Protein AF-A0A7S4UQV5-F1 (afdb_monomer_lite)

Secondary structure (DSSP, 8-state):
--TTTTS-HHHHHHHHHHHHHT--SSEEE-TTS---TTTHHHHHHHHH-SS--TTPPP--EEE-TTS---HHHHHHHHHHH------SS------PPP-------------------------------------

pLDDT: mean 74.29, std 22.43, range [35.19, 96.25]

Foldseek 3Di:
DFPQQPPDPVVLLVVLLCCLLVAQDQEDEREPNQDEPSNLVSNLCSLQDPDGDPNHDRHLYYHHHNYHYDPVSVVSNVCSNCVPPPVPDDPDDDDDDDDDDDPDPDDDDDDDDDDDDDDDDDDDDDDDDDDDDDD

Sequence (135 aa):
RGLMKDLNNFSKKLVLCLTILGNECEGVDLSENGIDQRNIPTLVHALVRKGRPRFTRQVSTLILRSNNIDTSTARELAKAWDPIGDEAGSSLGSEPPSPSSVRGLQWEPACGEASRSSRDGGSASEPGVTSLDVS

Structure (mmCIF, N/CA/C/O backbone):
data_AF-A0A7S4UQV5-F1
#
_entry.id   AF-A0A7S4UQV5-F1
#
loop_
_atom_site.group_PDB
_atom_site.id
_atom_site.type_symbol
_atom_site.label_atom_id
_atom_site.label_alt_id
_atom_site.label_comp_id
_atom_site.label_asym_id
_atom_site.label_entity_id
_atom_site.label_seq_id
_atom_site.pdbx_PDB_ins_code
_atom_site.Cartn_x
_atom_site.Cartn_y
_atom_site.Cartn_z
_atom_site.occupancy
_atom_site.B_iso_or_equiv
_atom_site.auth_seq_id
_atom_site.auth_comp_id
_atom_site.auth_asym_id
_atom_site.auth_atom_id
_atom_site.pdbx_PDB_model_num
ATOM 1 N N . ARG A 1 1 ? -5.090 -7.666 -14.613 1.00 61.38 1 ARG A N 1
ATOM 2 C CA . ARG A 1 1 ? -4.792 -6.331 -15.208 1.00 61.38 1 ARG A CA 1
ATOM 3 C C . ARG A 1 1 ? -5.099 -5.286 -14.142 1.00 61.38 1 ARG A C 1
ATOM 5 O O . ARG A 1 1 ? -6.269 -5.044 -13.879 1.00 61.38 1 ARG A O 1
ATOM 12 N N . GLY A 1 2 ? -4.069 -4.774 -13.462 1.00 78.56 2 GLY A N 1
ATOM 13 C CA . GLY A 1 2 ? -4.236 -3.869 -12.320 1.00 78.56 2 GLY A CA 1
ATOM 14 C C . GLY A 1 2 ? -4.800 -2.502 -12.710 1.00 78.56 2 GLY A C 1
ATOM 15 O O . GLY A 1 2 ? -4.423 -1.944 -13.741 1.00 78.56 2 GLY A O 1
ATOM 16 N N . LEU A 1 3 ? -5.681 -1.973 -11.859 1.00 84.50 3 LEU A N 1
ATOM 17 C CA . LEU A 1 3 ? -6.400 -0.706 -12.026 1.00 84.50 3 LEU A CA 1
ATOM 18 C C . LEU A 1 3 ? -5.470 0.496 -12.255 1.00 84.50 3 LEU A C 1
ATOM 20 O O . LEU A 1 3 ? -5.791 1.399 -13.019 1.00 84.50 3 LEU A O 1
ATOM 24 N N . MET A 1 4 ? -4.316 0.515 -11.590 1.00 90.75 4 MET A N 1
ATOM 25 C CA . MET A 1 4 ? -3.425 1.675 -11.547 1.00 90.75 4 MET A CA 1
ATOM 26 C C . MET A 1 4 ? -2.212 1.561 -12.473 1.00 90.75 4 MET A C 1
ATOM 28 O O . MET A 1 4 ? -1.382 2.469 -12.492 1.00 90.75 4 MET A O 1
ATOM 32 N N . LYS A 1 5 ? -2.062 0.455 -13.214 1.00 88.00 5 LYS A N 1
ATOM 33 C CA . LYS A 1 5 ? -0.798 0.105 -13.882 1.00 88.00 5 LYS A CA 1
ATOM 34 C C . LYS A 1 5 ? -0.299 1.194 -14.837 1.00 88.00 5 LYS A C 1
ATOM 36 O O . LYS A 1 5 ? 0.884 1.532 -14.793 1.00 88.00 5 LYS A O 1
ATOM 41 N N . ASP A 1 6 ? -1.216 1.772 -15.607 1.00 90.75 6 ASP A N 1
ATOM 42 C CA . ASP A 1 6 ? -0.931 2.757 -16.658 1.00 90.75 6 ASP A CA 1
ATOM 43 C C . ASP A 1 6 ? -0.992 4.215 -16.153 1.00 90.75 6 ASP A C 1
ATOM 45 O O . ASP A 1 6 ? -0.840 5.163 -16.922 1.00 90.75 6 ASP A O 1
ATOM 49 N N . LEU A 1 7 ? -1.204 4.419 -14.848 1.00 93.44 7 LEU A N 1
ATOM 50 C CA . LEU A 1 7 ? -1.250 5.747 -14.243 1.00 93.44 7 LEU A CA 1
ATOM 51 C C . LEU A 1 7 ? 0.155 6.294 -13.972 1.00 93.44 7 LEU A C 1
ATOM 53 O O . LEU A 1 7 ? 1.087 5.566 -13.616 1.00 93.44 7 LEU A O 1
ATOM 57 N N . ASN A 1 8 ? 0.291 7.619 -14.051 1.00 94.19 8 ASN A N 1
ATOM 58 C CA . ASN A 1 8 ? 1.501 8.293 -13.594 1.00 94.19 8 ASN A CA 1
ATOM 59 C C . ASN A 1 8 ? 1.655 8.185 -12.060 1.00 94.19 8 ASN A C 1
ATOM 61 O O . ASN A 1 8 ? 0.713 7.877 -11.325 1.00 94.19 8 ASN A O 1
ATOM 65 N N . ASN A 1 9 ? 2.854 8.484 -11.558 1.00 92.88 9 ASN A N 1
ATOM 66 C CA . ASN A 1 9 ? 3.176 8.338 -10.136 1.00 92.88 9 ASN A CA 1
ATOM 67 C C . ASN A 1 9 ? 2.307 9.187 -9.202 1.00 92.88 9 ASN A C 1
ATOM 69 O O . ASN A 1 9 ? 2.002 8.746 -8.095 1.00 92.88 9 ASN A O 1
ATOM 73 N N . PHE A 1 10 ? 1.917 10.389 -9.623 1.00 95.25 10 PHE A N 1
ATOM 74 C CA . PHE A 1 10 ? 1.050 11.251 -8.825 1.00 95.25 10 PHE A CA 1
ATOM 75 C C . PHE A 1 10 ? -0.348 10.639 -8.689 1.00 95.25 10 PHE A C 1
ATOM 77 O O . PHE A 1 10 ? -0.847 10.465 -7.579 1.00 95.25 10 PHE A O 1
ATOM 84 N N . SER A 1 11 ? -0.943 10.222 -9.806 1.00 96.19 11 SER A N 1
ATOM 85 C CA . SER A 1 11 ? -2.255 9.579 -9.835 1.00 96.19 11 SER A CA 1
ATOM 86 C C . SER A 1 11 ? -2.265 8.271 -9.043 1.00 96.19 11 SER A C 1
ATOM 88 O O . SER A 1 11 ? -3.194 8.044 -8.276 1.00 96.19 11 SER A O 1
ATOM 90 N N . LYS A 1 12 ? -1.207 7.452 -9.135 1.00 95.62 12 LYS A N 1
ATOM 91 C CA . LYS A 1 12 ? -1.058 6.248 -8.296 1.00 95.62 12 LYS A CA 1
ATOM 92 C C . LYS A 1 12 ? -1.108 6.583 -6.809 1.00 95.62 12 LYS A C 1
ATOM 94 O O . LYS A 1 12 ? -1.848 5.952 -6.068 1.00 95.62 12 LYS A O 1
ATOM 99 N N . LYS A 1 13 ? -0.361 7.600 -6.368 1.00 96.06 13 LYS A N 1
ATOM 100 C CA . LYS A 1 13 ? -0.361 8.048 -4.965 1.00 96.06 13 LYS A CA 1
ATOM 101 C C . LYS A 1 13 ? -1.747 8.485 -4.499 1.00 96.06 13 LYS A C 1
ATOM 103 O O . LYS A 1 13 ? -2.153 8.123 -3.399 1.00 96.06 13 LYS A O 1
ATOM 108 N N . LEU A 1 14 ? -2.472 9.221 -5.339 1.00 96.25 14 LEU A N 1
ATOM 109 C CA . LEU A 1 14 ? -3.837 9.638 -5.032 1.00 96.25 14 LEU A CA 1
ATOM 110 C C . LEU A 1 14 ? -4.767 8.431 -4.875 1.00 96.25 14 LEU A C 1
ATOM 112 O O . LEU A 1 14 ? -5.453 8.328 -3.861 1.00 96.25 14 LEU A O 1
ATOM 116 N N . VAL A 1 15 ? -4.752 7.505 -5.838 1.00 95.69 15 VAL A N 1
ATOM 117 C CA . VAL A 1 15 ? -5.589 6.300 -5.779 1.00 95.69 15 VAL A CA 1
ATOM 118 C C . VAL A 1 15 ? -5.237 5.463 -4.551 1.00 95.69 15 VAL A C 1
ATOM 120 O O . VAL A 1 15 ? -6.141 5.072 -3.829 1.00 95.69 15 VAL A O 1
ATOM 123 N N . LEU A 1 16 ? -3.952 5.281 -4.226 1.00 95.69 16 LEU A N 1
ATOM 124 C CA . LEU A 1 16 ? -3.525 4.585 -3.006 1.00 95.69 16 LEU A CA 1
ATOM 125 C C . LEU A 1 16 ? -4.114 5.207 -1.735 1.00 95.69 16 LEU A C 1
ATOM 127 O O . LEU A 1 16 ? -4.646 4.488 -0.891 1.00 95.69 16 LEU A O 1
ATOM 131 N N . CYS A 1 17 ? -4.052 6.535 -1.604 1.00 95.12 17 CYS A N 1
ATOM 132 C CA . CYS A 1 17 ? -4.652 7.232 -0.469 1.00 95.12 17 CYS A CA 1
ATOM 133 C C . CYS A 1 17 ? -6.163 6.997 -0.403 1.00 95.12 17 CYS A C 1
ATOM 135 O O . CYS A 1 17 ? -6.673 6.665 0.662 1.00 95.12 17 CYS A O 1
ATOM 137 N N . LEU A 1 18 ? -6.872 7.147 -1.523 1.00 94.88 18 LEU A N 1
ATOM 138 C CA . LEU A 1 18 ? -8.324 6.970 -1.570 1.00 94.88 18 LEU A CA 1
ATOM 139 C C . LEU A 1 18 ? -8.726 5.528 -1.254 1.00 94.88 18 LEU A C 1
ATOM 141 O O . LEU A 1 18 ? -9.600 5.311 -0.422 1.00 94.88 18 LEU A O 1
ATOM 145 N N . THR A 1 19 ? -8.047 4.548 -1.851 1.00 94.56 19 THR A N 1
ATOM 146 C CA . THR A 1 19 ? -8.324 3.125 -1.640 1.00 94.56 19 THR A CA 1
ATOM 147 C C . THR A 1 19 ? -8.071 2.701 -0.199 1.00 94.56 19 THR A C 1
ATOM 149 O O . THR A 1 19 ? -8.828 1.895 0.316 1.00 94.56 19 THR A O 1
ATOM 152 N N . ILE A 1 20 ? -7.044 3.229 0.473 1.00 94.44 20 ILE A N 1
ATOM 153 C CA . ILE A 1 20 ? -6.711 2.817 1.848 1.00 94.44 20 ILE A CA 1
ATOM 154 C C . ILE A 1 20 ? -7.513 3.580 2.890 1.00 94.44 20 ILE A C 1
ATOM 156 O O . ILE A 1 20 ? -7.945 2.993 3.883 1.00 94.44 20 ILE A O 1
ATOM 160 N N . LEU A 1 21 ? -7.668 4.891 2.705 1.00 93.50 21 LEU A N 1
ATOM 161 C CA . LEU A 1 21 ? -8.346 5.743 3.678 1.00 93.50 21 LEU A CA 1
ATOM 162 C C . LEU A 1 21 ? -9.860 5.646 3.559 1.00 93.50 21 LEU A C 1
ATOM 164 O O . LEU A 1 21 ? -10.522 5.767 4.582 1.00 93.50 21 LEU A O 1
ATOM 168 N N . GLY A 1 22 ? -10.378 5.431 2.347 1.00 92.94 22 GLY A N 1
ATOM 169 C CA . GLY A 1 22 ? -11.796 5.251 2.040 1.00 92.94 22 GLY A CA 1
ATOM 170 C C . GLY A 1 22 ? -12.240 3.790 1.988 1.00 92.94 22 GLY A C 1
ATOM 171 O O . GLY A 1 22 ? -13.302 3.512 1.446 1.00 92.94 22 GLY A O 1
ATOM 172 N N . ASN A 1 23 ? -11.435 2.853 2.499 1.00 93.19 23 ASN A N 1
ATOM 173 C CA . ASN A 1 23 ? -11.775 1.434 2.468 1.00 93.19 23 ASN A CA 1
ATOM 174 C C . ASN A 1 23 ? -12.874 1.093 3.477 1.00 93.19 23 ASN A C 1
ATOM 176 O O . ASN A 1 23 ? -12.738 1.406 4.658 1.00 93.19 23 ASN A O 1
ATOM 180 N N . GLU A 1 24 ? -13.890 0.352 3.053 1.00 93.31 24 GLU A N 1
ATOM 181 C CA . GLU A 1 24 ? -14.912 -0.217 3.948 1.00 93.31 24 GLU A CA 1
ATOM 182 C C . GLU A 1 24 ? -14.609 -1.676 4.331 1.00 93.31 24 GLU A C 1
ATOM 184 O O . GLU A 1 24 ? -15.284 -2.259 5.180 1.00 93.31 24 GLU A O 1
ATOM 189 N N . CYS A 1 25 ? -13.567 -2.262 3.734 1.00 92.12 25 CYS A N 1
ATOM 190 C CA . CYS A 1 25 ? -13.133 -3.637 3.956 1.00 92.12 25 CYS A CA 1
ATOM 191 C C . CYS A 1 25 ? -11.904 -3.717 4.881 1.00 92.12 25 CYS A C 1
ATOM 193 O O . CYS A 1 25 ? -11.214 -2.738 5.144 1.00 92.12 25 CYS A O 1
ATOM 195 N N . GLU A 1 26 ? -11.583 -4.911 5.368 1.00 90.06 26 GLU A N 1
ATOM 196 C CA . GLU A 1 26 ? -10.351 -5.150 6.143 1.00 90.06 26 GLU A CA 1
ATOM 197 C C . GLU A 1 26 ? -9.174 -5.570 5.249 1.00 90.06 26 GLU A C 1
ATOM 199 O O . GLU A 1 26 ? -8.009 -5.360 5.589 1.00 90.06 26 GLU A O 1
ATOM 204 N N . GLY A 1 27 ? -9.479 -6.122 4.073 1.00 93.00 27 GLY A N 1
ATOM 205 C CA . GLY A 1 27 ? -8.504 -6.515 3.064 1.00 93.00 27 GLY A CA 1
ATOM 206 C C . GLY A 1 27 ? -8.463 -5.545 1.888 1.00 93.00 27 GLY A C 1
ATOM 207 O O . GLY A 1 27 ? -9.509 -5.114 1.405 1.00 93.00 27 GLY A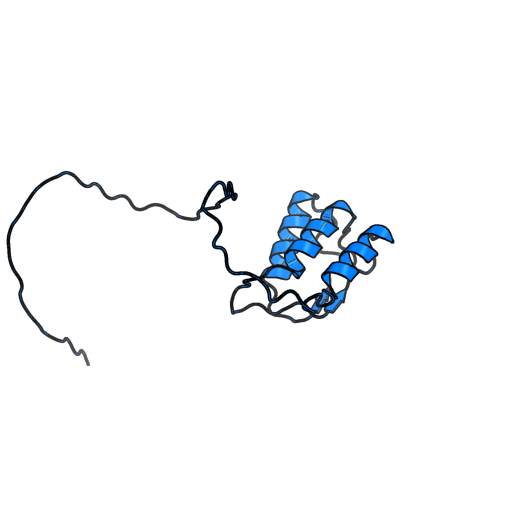 O 1
ATOM 208 N N . VAL A 1 28 ? -7.260 -5.239 1.403 1.00 94.94 28 VAL A N 1
ATOM 209 C CA . VAL A 1 28 ? -7.039 -4.501 0.152 1.00 94.94 28 VAL A CA 1
ATOM 210 C C . VAL A 1 28 ? -6.094 -5.302 -0.739 1.00 94.94 28 VAL A C 1
ATOM 212 O O . VAL A 1 28 ? -4.980 -5.637 -0.336 1.00 94.94 28 VAL A O 1
ATOM 215 N N . ASP A 1 29 ? -6.519 -5.587 -1.969 1.00 95.00 29 ASP A N 1
ATOM 216 C CA . ASP A 1 29 ? -5.656 -6.179 -2.992 1.00 95.00 29 ASP A CA 1
ATOM 217 C C . ASP A 1 29 ? -5.171 -5.099 -3.963 1.00 95.00 29 ASP A C 1
ATOM 219 O O . ASP A 1 29 ? -5.953 -4.506 -4.705 1.00 95.00 29 ASP A O 1
ATOM 223 N N . LEU A 1 30 ? -3.863 -4.845 -3.954 1.00 95.06 30 LEU A N 1
ATOM 224 C CA . LEU A 1 30 ? -3.188 -3.948 -4.887 1.00 95.06 30 LEU A CA 1
ATOM 225 C C . LEU A 1 30 ? -2.200 -4.702 -5.785 1.00 95.06 30 LEU A C 1
ATOM 227 O O . LEU A 1 30 ? -1.243 -4.110 -6.297 1.00 95.06 30 LEU A O 1
ATOM 231 N N . SER A 1 31 ? -2.424 -5.992 -6.021 1.00 95.00 31 SER A N 1
ATOM 232 C CA . SER A 1 31 ? -1.596 -6.793 -6.919 1.00 95.00 31 SER A CA 1
ATOM 233 C C . SER A 1 31 ? -1.603 -6.246 -8.353 1.00 95.00 31 SER A C 1
ATOM 235 O O . SER A 1 31 ? -2.598 -5.699 -8.823 1.00 95.00 31 SER A O 1
ATOM 237 N N . GLU A 1 32 ? -0.485 -6.398 -9.067 1.00 93.94 32 GLU A N 1
ATOM 238 C CA . GLU A 1 32 ? -0.329 -6.015 -10.485 1.00 93.94 32 GLU A CA 1
ATOM 239 C C . GLU A 1 32 ? -0.556 -4.524 -10.810 1.00 93.94 32 GLU A C 1
ATOM 241 O O . GLU A 1 32 ? -0.826 -4.169 -11.963 1.00 93.94 32 GLU A O 1
ATOM 246 N N . ASN A 1 33 ? -0.444 -3.630 -9.829 1.00 95.12 33 ASN A N 1
ATOM 247 C CA . ASN A 1 33 ? -0.701 -2.200 -10.023 1.00 95.12 33 ASN A CA 1
ATOM 248 C C . ASN A 1 33 ? 0.549 -1.378 -10.369 1.00 95.12 33 ASN A C 1
ATOM 250 O O . ASN A 1 33 ? 0.469 -0.158 -10.533 1.00 95.12 33 ASN A O 1
ATOM 254 N N . GLY A 1 34 ? 1.704 -2.034 -10.506 1.00 93.62 34 GLY A N 1
ATOM 255 C CA . GLY A 1 34 ? 2.970 -1.365 -10.790 1.00 93.62 34 GLY A CA 1
ATOM 256 C C . GLY A 1 34 ? 3.339 -0.372 -9.691 1.00 93.62 34 GLY A C 1
ATOM 257 O O . GLY A 1 34 ? 3.734 0.752 -10.005 1.00 93.62 34 GLY A O 1
ATOM 258 N N . ILE A 1 35 ? 3.124 -0.766 -8.434 1.00 94.00 35 ILE A N 1
ATOM 259 C CA . ILE A 1 35 ? 3.587 -0.046 -7.247 1.00 94.00 35 ILE A CA 1
ATOM 260 C C . ILE A 1 35 ? 5.099 -0.247 -7.151 1.00 94.00 35 ILE A C 1
ATOM 262 O O . ILE A 1 35 ? 5.580 -1.380 -7.234 1.00 94.00 35 ILE A O 1
ATOM 266 N N . ASP A 1 36 ? 5.834 0.849 -7.000 1.00 92.88 36 ASP A N 1
ATOM 267 C CA . ASP A 1 36 ? 7.286 0.857 -6.834 1.00 92.88 36 ASP A CA 1
ATOM 268 C C . ASP A 1 36 ? 7.700 1.635 -5.575 1.00 92.88 36 ASP A C 1
ATOM 270 O O . ASP A 1 36 ? 6.863 2.199 -4.861 1.00 92.88 36 ASP A O 1
ATOM 274 N N . GLN A 1 37 ? 9.009 1.713 -5.322 1.00 94.19 37 GLN A N 1
ATOM 275 C CA . GLN A 1 37 ? 9.597 2.437 -4.191 1.00 94.19 37 GLN A CA 1
ATOM 276 C C . GLN A 1 37 ? 9.091 3.879 -4.027 1.00 94.19 37 GLN A C 1
ATOM 278 O O . GLN A 1 37 ? 8.999 4.378 -2.909 1.00 94.19 37 GLN A O 1
ATOM 283 N N . ARG A 1 38 ? 8.707 4.568 -5.107 1.00 94.31 38 ARG A N 1
ATOM 284 C CA . ARG A 1 38 ? 8.248 5.965 -5.049 1.00 94.31 38 ARG A CA 1
ATOM 285 C C . ARG A 1 38 ? 6.846 6.084 -4.462 1.00 94.31 38 ARG A C 1
ATOM 287 O O . ARG A 1 38 ? 6.466 7.171 -4.017 1.00 94.31 38 ARG A O 1
ATOM 294 N N . ASN A 1 39 ? 6.062 5.008 -4.502 1.00 94.94 39 ASN A N 1
ATOM 295 C CA . ASN A 1 39 ? 4.698 4.950 -3.981 1.00 94.94 39 ASN A CA 1
ATOM 296 C C . ASN A 1 39 ? 4.641 4.474 -2.520 1.00 94.94 39 ASN A C 1
ATOM 298 O O . ASN A 1 39 ? 3.688 4.805 -1.815 1.00 94.94 39 ASN A O 1
ATOM 302 N N . ILE A 1 40 ? 5.656 3.738 -2.062 1.00 94.94 40 ILE A N 1
ATOM 303 C CA . ILE A 1 40 ? 5.695 3.093 -0.741 1.00 94.94 40 ILE A CA 1
ATOM 304 C C . ILE A 1 40 ? 5.564 4.088 0.422 1.00 94.94 40 ILE A C 1
ATOM 306 O O . ILE A 1 40 ? 4.731 3.836 1.290 1.00 94.94 40 ILE A O 1
ATOM 310 N N . PRO A 1 41 ? 6.235 5.258 0.437 1.00 94.31 41 PRO A N 1
ATOM 311 C CA . PRO A 1 41 ? 6.037 6.231 1.514 1.00 94.31 41 PRO A CA 1
ATOM 312 C C . PRO A 1 41 ? 4.586 6.714 1.623 1.00 94.31 41 PRO A C 1
ATOM 314 O O . PRO A 1 41 ? 4.064 6.901 2.719 1.00 94.31 41 PRO A O 1
ATOM 317 N N . THR A 1 42 ? 3.903 6.885 0.486 1.00 95.69 42 THR A N 1
ATOM 318 C CA . THR A 1 42 ? 2.482 7.255 0.462 1.00 95.69 42 THR A CA 1
ATOM 319 C C . THR A 1 42 ? 1.605 6.119 0.981 1.00 95.69 42 THR A C 1
ATOM 321 O O . THR A 1 42 ? 0.688 6.370 1.759 1.00 95.69 42 THR A O 1
ATOM 324 N N . LEU A 1 43 ? 1.911 4.880 0.586 1.00 94.94 43 LEU A N 1
ATOM 325 C CA . LEU A 1 43 ? 1.232 3.676 1.059 1.00 94.94 43 LEU A CA 1
ATOM 326 C C . LEU A 1 43 ? 1.347 3.543 2.587 1.00 94.94 43 LEU A C 1
ATOM 328 O O . LEU A 1 43 ? 0.332 3.446 3.272 1.00 94.94 43 LEU A O 1
ATOM 332 N N . VAL A 1 44 ? 2.568 3.636 3.118 1.00 94.38 44 VAL A N 1
ATOM 333 C CA . VAL A 1 44 ? 2.867 3.624 4.557 1.00 94.38 44 VAL A CA 1
ATOM 334 C C . VAL A 1 44 ? 2.109 4.733 5.278 1.00 94.38 44 VAL A C 1
ATOM 336 O O . VAL A 1 44 ? 1.386 4.459 6.232 1.00 94.38 44 VAL A O 1
ATOM 339 N N . HIS A 1 45 ? 2.207 5.973 4.792 1.00 93.38 45 HIS A N 1
ATOM 340 C CA . HIS A 1 45 ? 1.537 7.115 5.409 1.00 93.38 45 HIS A CA 1
ATOM 341 C C . HIS A 1 45 ? 0.011 6.942 5.455 1.00 93.38 45 HIS A C 1
ATOM 343 O O . HIS A 1 45 ? -0.623 7.303 6.444 1.00 93.38 45 HIS A O 1
ATOM 349 N N . ALA A 1 46 ? -0.595 6.378 4.406 1.00 93.56 46 ALA A N 1
ATOM 350 C CA . ALA A 1 46 ? -2.025 6.088 4.391 1.00 93.56 46 ALA A CA 1
ATOM 351 C C . ALA A 1 46 ? -2.400 4.989 5.401 1.00 93.56 46 ALA A C 1
ATOM 353 O O . ALA A 1 46 ? -3.411 5.118 6.091 1.00 93.56 46 ALA A O 1
ATOM 354 N N . LEU A 1 47 ? -1.583 3.938 5.533 1.00 92.06 47 LEU A N 1
ATOM 355 C CA . LEU A 1 47 ? -1.821 2.832 6.466 1.00 92.06 47 LEU A CA 1
ATOM 356 C C . LEU A 1 47 ? -1.786 3.286 7.930 1.00 92.06 47 LEU A C 1
ATOM 358 O O . LEU A 1 47 ? -2.718 2.976 8.674 1.00 92.06 47 LEU A O 1
ATOM 362 N N . VAL A 1 48 ? -0.778 4.076 8.312 1.00 91.38 48 VAL A N 1
ATOM 363 C CA . VAL A 1 48 ? -0.564 4.527 9.703 1.00 91.38 48 VAL A CA 1
ATOM 364 C C . VAL A 1 48 ? -1.400 5.749 10.098 1.00 91.38 48 VAL A C 1
ATOM 366 O O . VAL A 1 48 ? -1.348 6.194 11.246 1.00 91.38 48 VAL A O 1
ATOM 369 N N . ARG A 1 49 ? -2.156 6.337 9.161 1.00 89.38 49 ARG A N 1
ATOM 370 C CA . ARG A 1 49 ? -2.909 7.570 9.411 1.00 89.38 49 ARG A CA 1
ATOM 371 C C . ARG A 1 49 ? -3.935 7.373 10.529 1.00 89.38 49 ARG A C 1
ATOM 373 O O . ARG A 1 49 ? -4.892 6.611 10.385 1.00 89.38 49 ARG A O 1
ATOM 380 N N . LYS A 1 50 ? -3.763 8.146 11.603 1.00 86.56 50 LYS A N 1
ATOM 381 C CA . LYS A 1 50 ? -4.739 8.300 12.688 1.00 86.56 50 LYS A CA 1
ATOM 382 C C . LYS A 1 50 ? -5.890 9.211 12.239 1.00 86.56 50 LYS A C 1
ATOM 384 O O . LYS A 1 50 ? -5.699 10.085 11.395 1.00 86.56 50 LYS A O 1
ATOM 389 N N . GLY A 1 51 ? -7.080 9.020 12.811 1.00 83.81 51 GLY A N 1
ATOM 390 C CA . GLY A 1 51 ? -8.250 9.858 12.512 1.00 83.81 51 GLY A CA 1
ATOM 391 C C . GLY A 1 51 ? -8.877 9.564 11.147 1.00 83.81 51 GLY A C 1
ATOM 392 O O . GLY A 1 51 ? -9.002 10.453 10.306 1.00 83.81 51 GLY A O 1
ATOM 393 N N . ARG A 1 52 ? -9.242 8.301 10.912 1.00 85.88 52 ARG A N 1
ATOM 394 C CA . ARG A 1 52 ? -9.979 7.881 9.715 1.00 85.88 52 ARG A CA 1
ATOM 395 C C . ARG A 1 52 ? -11.480 8.208 9.847 1.00 85.88 52 ARG A C 1
ATOM 397 O O . ARG A 1 52 ? -11.976 8.291 10.974 1.00 85.88 52 ARG A O 1
ATOM 404 N N . PRO A 1 53 ? -12.214 8.408 8.734 1.00 89.44 53 PRO A N 1
ATOM 405 C CA . PRO A 1 53 ? -13.665 8.574 8.781 1.00 89.44 53 PRO A CA 1
ATOM 406 C C . PRO A 1 53 ? -14.365 7.375 9.436 1.00 89.44 53 PRO A C 1
ATOM 408 O O . PRO A 1 53 ? -13.908 6.245 9.322 1.00 89.44 53 PRO A O 1
ATOM 411 N N . ARG A 1 54 ? -15.512 7.601 10.089 1.00 90.38 54 ARG A N 1
ATOM 412 C CA . ARG A 1 54 ? -16.218 6.552 10.858 1.00 90.38 54 ARG A CA 1
ATOM 413 C C . ARG A 1 54 ? -16.713 5.368 10.022 1.00 90.38 54 ARG A C 1
ATOM 415 O O . ARG A 1 54 ? -16.935 4.301 10.578 1.00 90.38 54 ARG A O 1
ATOM 422 N N . PHE A 1 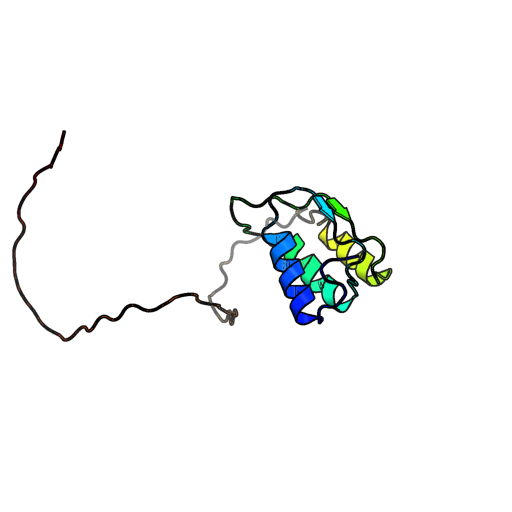55 ? -16.923 5.569 8.722 1.00 89.88 55 PHE A N 1
ATOM 423 C CA . PHE A 1 55 ? -17.397 4.523 7.814 1.00 89.88 55 PHE A CA 1
ATOM 424 C C . PHE A 1 55 ? -16.271 3.606 7.316 1.00 89.88 55 PHE A C 1
ATOM 426 O O . PHE A 1 55 ? -16.555 2.585 6.698 1.00 89.88 55 PHE A O 1
ATOM 433 N N . THR A 1 56 ? -15.003 3.948 7.568 1.00 93.25 56 THR A N 1
ATOM 434 C CA . THR A 1 56 ? -13.867 3.222 6.997 1.00 93.25 56 THR A CA 1
ATOM 435 C C . THR A 1 56 ? -13.282 2.239 7.997 1.00 93.25 56 THR A C 1
ATOM 437 O O . THR A 1 56 ? -13.355 2.426 9.214 1.00 93.25 56 THR A O 1
ATOM 440 N N . ARG A 1 57 ? -12.708 1.152 7.482 1.00 90.94 57 ARG A N 1
ATOM 441 C CA . ARG A 1 57 ? -12.093 0.097 8.287 1.00 90.94 57 ARG A CA 1
ATOM 442 C C . ARG A 1 57 ? -10.573 0.194 8.258 1.00 90.94 57 ARG A C 1
ATOM 444 O O . ARG A 1 57 ? -9.962 0.698 7.310 1.00 90.94 57 ARG A O 1
ATOM 451 N N . GLN A 1 58 ? -9.952 -0.292 9.329 1.00 90.25 58 GLN A N 1
ATOM 452 C CA . GLN A 1 58 ? -8.507 -0.465 9.367 1.00 90.25 58 GLN A CA 1
ATOM 453 C C . GLN A 1 58 ? -8.127 -1.614 8.429 1.00 90.25 58 GLN A C 1
ATOM 455 O O . GLN A 1 58 ? -8.710 -2.695 8.488 1.00 90.25 58 GLN A O 1
ATOM 460 N N . VAL A 1 59 ? -7.137 -1.377 7.571 1.00 92.69 59 VAL A N 1
ATOM 461 C CA . VAL A 1 59 ? -6.613 -2.420 6.687 1.00 92.69 59 VAL A CA 1
ATOM 462 C C . VAL A 1 59 ? -5.779 -3.383 7.531 1.00 92.69 59 VAL A C 1
ATOM 464 O O . VAL A 1 59 ? -4.743 -2.987 8.061 1.00 92.69 59 VAL A O 1
ATOM 467 N N . SER A 1 60 ? -6.238 -4.626 7.664 1.00 91.62 60 SER A N 1
ATOM 468 C CA . SER A 1 60 ? -5.548 -5.717 8.368 1.00 91.62 60 SER A CA 1
ATOM 469 C C . SER A 1 60 ? -4.819 -6.656 7.410 1.00 91.62 60 SER A C 1
ATOM 471 O O . SER A 1 60 ? -3.865 -7.322 7.802 1.00 91.62 60 SER A O 1
ATOM 473 N N . THR A 1 61 ? -5.231 -6.678 6.138 1.00 93.94 61 THR A N 1
ATOM 474 C CA . THR A 1 61 ? -4.623 -7.503 5.090 1.00 93.94 61 THR A CA 1
ATOM 475 C C . THR A 1 61 ? -4.335 -6.658 3.853 1.00 93.94 61 THR A C 1
ATOM 477 O O . THR A 1 61 ? -5.235 -6.024 3.305 1.00 93.94 61 THR A O 1
ATOM 480 N N . LEU A 1 62 ? -3.089 -6.669 3.376 1.00 94.38 62 LEU A N 1
ATOM 481 C CA . LEU A 1 62 ? -2.682 -5.977 2.153 1.00 94.38 62 LEU A CA 1
ATOM 482 C C . LEU A 1 62 ? -1.939 -6.934 1.222 1.00 94.38 62 LEU A C 1
ATOM 484 O O . LEU A 1 62 ? -0.904 -7.490 1.585 1.00 94.38 62 LEU A O 1
ATOM 488 N N . ILE A 1 63 ? -2.456 -7.108 0.007 1.00 94.56 63 ILE A N 1
ATOM 489 C CA . ILE A 1 63 ? -1.860 -7.987 -1.003 1.00 94.56 63 ILE A CA 1
ATOM 490 C C . ILE A 1 63 ? -1.153 -7.124 -2.049 1.00 94.56 63 ILE A C 1
ATOM 492 O O . ILE A 1 63 ? -1.773 -6.288 -2.699 1.00 94.56 63 ILE A O 1
ATOM 496 N N . LEU A 1 64 ? 0.157 -7.327 -2.219 1.00 94.44 64 LEU A N 1
ATOM 497 C CA . LEU A 1 64 ? 1.005 -6.518 -3.106 1.00 94.44 64 LEU A CA 1
ATOM 498 C C . LEU A 1 64 ? 1.714 -7.344 -4.193 1.00 94.44 64 LEU A C 1
ATOM 500 O O . LEU A 1 64 ? 2.787 -6.957 -4.657 1.00 94.44 64 LEU A O 1
ATOM 504 N N . ARG A 1 65 ? 1.149 -8.480 -4.615 1.00 94.19 65 ARG A N 1
ATOM 505 C CA . ARG A 1 65 ? 1.810 -9.393 -5.566 1.00 94.19 65 ARG A CA 1
ATOM 506 C C . ARG A 1 65 ? 2.071 -8.720 -6.915 1.00 94.19 65 ARG A C 1
ATOM 508 O O . ARG A 1 65 ? 1.324 -7.840 -7.338 1.00 94.19 65 ARG A O 1
ATOM 515 N N . SER A 1 66 ? 3.108 -9.163 -7.622 1.00 93.75 66 SER A N 1
ATOM 516 C CA . SER A 1 66 ? 3.414 -8.680 -8.980 1.00 93.75 66 SER A CA 1
ATOM 517 C C . SER A 1 66 ? 3.586 -7.151 -9.070 1.00 93.75 66 SER A C 1
ATOM 519 O O . SER A 1 66 ? 3.205 -6.527 -10.061 1.00 93.75 66 SER A O 1
ATOM 521 N N . ASN A 1 67 ? 4.145 -6.549 -8.017 1.00 93.69 67 ASN A N 1
ATOM 522 C CA . ASN A 1 67 ? 4.605 -5.161 -7.969 1.00 93.69 67 ASN A CA 1
ATOM 523 C C . ASN A 1 67 ? 6.138 -5.121 -7.884 1.00 93.69 67 ASN A C 1
ATOM 525 O O . ASN A 1 67 ? 6.774 -6.136 -7.606 1.00 93.69 67 ASN A O 1
ATOM 529 N N . ASN A 1 68 ? 6.735 -3.952 -8.113 1.00 92.56 68 ASN A N 1
ATOM 530 C CA . ASN A 1 68 ? 8.187 -3.778 -8.084 1.00 92.56 68 ASN A CA 1
ATOM 531 C C . ASN A 1 68 ? 8.654 -3.382 -6.673 1.00 92.56 68 ASN A C 1
ATOM 533 O O . ASN A 1 68 ? 9.127 -2.266 -6.453 1.00 92.56 68 ASN A O 1
ATOM 537 N N . ILE A 1 69 ? 8.428 -4.280 -5.711 1.00 92.50 69 ILE A N 1
ATOM 538 C CA . ILE A 1 69 ? 8.759 -4.082 -4.295 1.00 92.50 69 ILE A CA 1
ATOM 539 C C . ILE A 1 69 ? 10.088 -4.774 -4.017 1.00 92.50 69 ILE A C 1
ATOM 541 O O . ILE A 1 69 ? 10.211 -5.989 -4.163 1.00 92.50 69 ILE A O 1
ATOM 545 N N . ASP A 1 70 ? 11.081 -3.986 -3.632 1.00 92.19 70 ASP A N 1
ATOM 546 C CA . ASP A 1 70 ? 12.396 -4.471 -3.236 1.00 92.19 70 ASP A CA 1
ATOM 547 C C . ASP A 1 70 ? 12.453 -4.786 -1.727 1.00 92.19 70 ASP A C 1
ATOM 549 O O . ASP A 1 70 ? 11.524 -4.539 -0.955 1.00 92.19 70 ASP A O 1
ATOM 553 N N . THR A 1 71 ? 13.578 -5.337 -1.276 1.00 92.38 71 THR A N 1
ATOM 554 C CA . THR A 1 71 ? 13.774 -5.681 0.141 1.00 92.38 71 THR A CA 1
ATOM 555 C C . THR A 1 71 ? 13.782 -4.452 1.054 1.00 92.38 71 THR A C 1
ATOM 557 O O . THR A 1 71 ? 13.386 -4.554 2.218 1.00 92.38 71 THR A O 1
ATOM 560 N N . SER A 1 72 ? 14.212 -3.292 0.545 1.00 90.56 72 SER A N 1
ATOM 561 C CA . SER A 1 72 ? 14.265 -2.044 1.310 1.00 90.56 72 SER A CA 1
ATOM 562 C C . SER A 1 72 ? 12.860 -1.506 1.603 1.00 90.56 72 SER A C 1
ATOM 564 O O . SER A 1 72 ? 12.525 -1.239 2.757 1.00 90.56 72 SER A O 1
ATOM 566 N N . THR A 1 73 ? 11.996 -1.466 0.592 1.00 92.06 73 THR A N 1
ATOM 567 C CA . THR A 1 73 ? 10.601 -1.026 0.708 1.00 92.06 73 THR A CA 1
ATOM 568 C C . THR A 1 73 ? 9.737 -2.008 1.483 1.00 92.06 73 THR A C 1
ATOM 570 O O . THR A 1 73 ? 8.900 -1.587 2.281 1.00 92.06 73 THR A O 1
ATOM 573 N N . ALA A 1 74 ? 9.969 -3.314 1.328 1.00 91.06 74 ALA A N 1
ATOM 574 C CA . ALA A 1 74 ? 9.311 -4.327 2.147 1.00 91.06 74 ALA A CA 1
ATOM 575 C C . ALA A 1 74 ? 9.614 -4.127 3.643 1.00 91.06 74 ALA A C 1
ATOM 577 O O . ALA A 1 74 ? 8.721 -4.261 4.479 1.00 91.06 74 ALA A O 1
ATOM 578 N N . ARG A 1 75 ? 10.852 -3.742 3.989 1.00 90.81 75 ARG A N 1
ATOM 579 C CA . ARG A 1 75 ? 11.232 -3.416 5.372 1.00 90.81 75 ARG A CA 1
ATOM 580 C C . ARG A 1 75 ? 10.508 -2.175 5.891 1.00 90.81 75 ARG A C 1
ATOM 582 O O . ARG A 1 75 ? 10.084 -2.173 7.043 1.00 90.81 75 ARG A O 1
ATOM 589 N N . GLU A 1 76 ? 10.376 -1.125 5.082 1.00 89.69 76 GLU A N 1
ATOM 590 C CA . GLU A 1 76 ? 9.609 0.069 5.467 1.00 89.69 76 GLU A CA 1
ATOM 591 C C . GLU A 1 76 ? 8.136 -0.261 5.727 1.00 89.69 76 GLU A C 1
ATOM 593 O O . GLU A 1 76 ? 7.577 0.178 6.731 1.00 89.69 76 GLU A O 1
ATOM 598 N N . LEU A 1 77 ? 7.531 -1.092 4.874 1.00 91.00 77 LEU A N 1
ATOM 599 C CA . LEU A 1 77 ? 6.163 -1.565 5.075 1.00 91.00 77 LEU A CA 1
ATOM 600 C C . LEU A 1 77 ? 6.016 -2.400 6.346 1.00 91.00 77 LEU A C 1
ATOM 602 O O . LEU A 1 77 ? 5.055 -2.201 7.081 1.00 91.00 77 LEU A O 1
ATOM 606 N N . ALA A 1 78 ? 6.970 -3.288 6.635 1.00 90.69 78 ALA A N 1
ATOM 607 C CA . ALA A 1 78 ? 6.942 -4.104 7.846 1.00 90.69 78 ALA A CA 1
ATOM 608 C C . ALA A 1 78 ? 6.948 -3.240 9.118 1.00 90.69 78 ALA A C 1
ATOM 610 O O . ALA A 1 78 ? 6.133 -3.461 10.009 1.00 90.69 78 ALA A O 1
ATOM 611 N N . LYS A 1 79 ? 7.792 -2.200 9.165 1.00 89.00 79 LYS A N 1
ATOM 612 C CA . LYS A 1 79 ? 7.829 -1.239 10.285 1.00 89.00 79 LYS A CA 1
ATOM 613 C C . LYS A 1 79 ? 6.514 -0.482 10.470 1.00 89.00 79 LYS A C 1
ATOM 615 O O . LYS A 1 79 ? 6.171 -0.108 11.582 1.00 89.00 79 LYS A O 1
ATOM 620 N N . ALA A 1 80 ? 5.806 -0.212 9.376 1.00 86.12 80 ALA A N 1
ATOM 621 C CA . ALA A 1 80 ? 4.512 0.458 9.421 1.00 86.12 80 ALA A CA 1
ATOM 622 C C . ALA A 1 80 ? 3.375 -0.467 9.886 1.00 86.12 80 ALA A C 1
ATOM 624 O O . ALA A 1 80 ? 2.356 0.023 10.368 1.00 86.12 80 ALA A O 1
ATOM 625 N N . TRP A 1 81 ? 3.534 -1.781 9.697 1.00 85.69 81 TRP A N 1
ATOM 626 C CA . TRP A 1 81 ? 2.515 -2.793 9.985 1.00 85.69 81 TRP A CA 1
ATOM 627 C C . TRP A 1 81 ? 2.547 -3.286 11.426 1.00 85.69 81 TRP A C 1
ATOM 629 O O . TRP A 1 81 ? 1.500 -3.527 12.020 1.00 85.69 81 TRP A O 1
ATOM 639 N N . ASP A 1 82 ? 3.750 -3.418 11.971 1.00 76.31 82 ASP A N 1
ATOM 640 C CA . ASP A 1 82 ? 3.985 -3.737 13.369 1.00 76.31 82 ASP A CA 1
ATOM 641 C C . ASP A 1 82 ? 4.647 -2.520 14.017 1.00 76.31 82 ASP A C 1
ATOM 643 O O . ASP A 1 82 ? 5.880 -2.447 14.095 1.00 76.31 82 ASP A O 1
ATOM 647 N N . PRO A 1 83 ? 3.861 -1.497 14.409 1.00 61.94 83 PRO A N 1
ATOM 648 C CA . PRO A 1 83 ? 4.375 -0.468 15.282 1.00 61.94 83 PRO A CA 1
ATOM 649 C C . PRO A 1 83 ? 4.596 -1.151 16.627 1.00 61.94 83 PRO A C 1
ATOM 651 O O . PRO A 1 83 ? 3.707 -1.138 17.477 1.00 61.94 83 PRO A O 1
ATOM 654 N N . ILE A 1 84 ? 5.752 -1.803 16.789 1.00 55.03 84 ILE A N 1
ATOM 655 C CA . ILE A 1 84 ? 6.223 -2.293 18.080 1.00 55.03 84 ILE A CA 1
ATOM 656 C C . ILE A 1 84 ? 5.980 -1.144 19.045 1.00 55.03 84 ILE A C 1
ATOM 658 O O . ILE A 1 84 ? 6.496 -0.039 18.859 1.00 55.03 84 ILE A O 1
ATOM 662 N N . GLY A 1 85 ? 5.072 -1.384 19.986 1.00 52.19 85 GLY A N 1
ATOM 663 C CA . GLY A 1 85 ? 4.724 -0.421 21.002 1.00 52.19 85 GLY A CA 1
ATOM 664 C C . GLY A 1 85 ? 5.940 -0.207 21.882 1.00 52.19 85 GLY A C 1
ATOM 665 O O . GLY A 1 85 ? 6.049 -0.835 22.928 1.00 52.19 85 GLY A O 1
ATOM 666 N N . ASP A 1 86 ? 6.804 0.728 21.504 1.00 45.28 86 ASP A N 1
ATOM 667 C CA . ASP A 1 86 ? 7.758 1.375 22.405 1.00 45.28 86 ASP A CA 1
ATOM 668 C C . ASP A 1 86 ? 7.008 2.348 23.346 1.00 45.28 86 ASP A C 1
ATOM 670 O O . ASP A 1 86 ? 7.4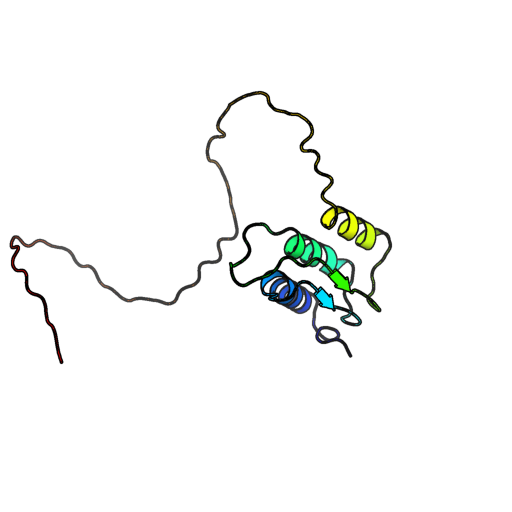49 3.453 23.635 1.00 45.28 86 ASP A O 1
ATOM 674 N N . GLU A 1 87 ? 5.853 1.918 23.860 1.00 53.69 87 GLU A N 1
ATOM 675 C CA . GLU A 1 87 ? 5.179 2.480 25.033 1.00 53.69 87 GLU A CA 1
ATOM 676 C C . GLU A 1 87 ? 5.635 1.686 26.271 1.00 53.69 87 GLU A C 1
ATOM 678 O O . GLU A 1 87 ? 4.845 1.263 27.113 1.00 53.69 87 GLU A O 1
ATOM 683 N N . ALA A 1 88 ? 6.942 1.440 26.369 1.00 52.00 88 ALA A N 1
ATOM 684 C CA . ALA A 1 88 ? 7.592 0.936 27.567 1.00 52.00 88 ALA A CA 1
ATOM 685 C C . ALA A 1 88 ? 8.435 2.067 28.173 1.00 52.00 88 ALA A C 1
ATOM 687 O O . ALA A 1 88 ? 9.643 2.139 27.986 1.00 52.00 88 ALA A O 1
ATOM 688 N N . GLY A 1 89 ? 7.764 2.945 28.924 1.00 50.59 89 GLY A N 1
ATOM 689 C CA . GLY A 1 89 ? 8.388 3.768 29.960 1.00 50.59 89 GLY A CA 1
ATOM 690 C C . GLY A 1 89 ? 8.990 5.101 29.513 1.00 50.59 89 GLY A C 1
ATOM 691 O O . GLY A 1 89 ? 10.194 5.215 29.327 1.00 50.59 89 GLY A O 1
ATOM 692 N N . SER A 1 90 ? 8.175 6.157 29.521 1.00 41.34 90 SER A N 1
ATOM 693 C CA . SER A 1 90 ? 8.657 7.478 29.947 1.00 41.34 90 SER A CA 1
ATOM 694 C C . SER A 1 90 ? 7.513 8.313 30.524 1.00 41.34 90 SER A C 1
ATOM 696 O O . SER A 1 90 ? 7.104 9.348 30.008 1.00 41.34 90 SER A O 1
ATOM 698 N N . SER A 1 91 ? 6.956 7.824 31.630 1.00 49.41 91 SER A N 1
ATOM 699 C CA . SER A 1 91 ? 6.216 8.643 32.583 1.00 49.41 91 SER A CA 1
ATOM 700 C C . SER A 1 91 ? 7.217 9.469 33.394 1.00 49.41 91 SER A C 1
ATOM 702 O O . SER A 1 91 ? 7.674 9.017 34.442 1.00 49.41 91 SER A O 1
ATOM 704 N N . LEU A 1 92 ? 7.581 10.656 32.908 1.00 48.53 92 LEU A N 1
ATOM 705 C CA . LEU A 1 92 ? 8.223 11.704 33.705 1.00 48.53 92 LEU A CA 1
ATOM 706 C C . LEU A 1 92 ? 8.079 13.061 33.008 1.00 48.53 92 LEU A C 1
ATOM 708 O O . LEU A 1 92 ? 8.611 13.269 31.925 1.00 48.53 92 LEU A O 1
ATOM 712 N N . GLY A 1 93 ? 7.419 13.994 33.695 1.00 37.03 93 GLY A N 1
ATOM 713 C CA . GLY A 1 93 ? 7.651 15.426 33.510 1.00 37.03 93 GLY A CA 1
ATOM 714 C C . GLY A 1 93 ? 6.624 16.162 32.657 1.00 37.03 93 GLY A C 1
ATOM 715 O O . GLY A 1 93 ? 6.695 16.190 31.436 1.00 37.03 93 GLY A O 1
ATOM 716 N N . SER A 1 94 ? 5.701 16.824 33.343 1.00 47.75 94 SER A N 1
ATOM 717 C CA . SER A 1 94 ? 4.847 17.888 32.829 1.00 47.75 94 SER A CA 1
ATOM 718 C C . SER A 1 94 ? 5.670 19.068 32.292 1.00 47.75 94 SER A C 1
ATOM 720 O O . SER A 1 94 ? 6.392 19.681 33.070 1.00 47.75 94 SER A O 1
ATOM 722 N N . GLU A 1 95 ? 5.483 19.462 31.030 1.00 39.22 95 GLU A N 1
ATOM 723 C CA . GLU A 1 95 ? 5.649 20.859 30.590 1.00 39.22 95 GLU A CA 1
ATOM 724 C C . GLU A 1 95 ? 4.860 21.106 29.281 1.00 39.22 95 GLU A C 1
ATOM 726 O O . GLU A 1 95 ? 4.939 20.285 28.363 1.00 39.22 95 GLU A O 1
ATOM 731 N N . PRO A 1 96 ? 4.048 22.178 29.164 1.00 44.16 96 PRO A N 1
ATOM 732 C CA . PRO A 1 96 ? 3.296 22.462 27.941 1.00 44.16 96 PRO A CA 1
ATOM 733 C C . PRO A 1 96 ? 4.168 23.187 26.894 1.00 44.16 96 PRO A C 1
ATOM 735 O O . PRO A 1 96 ? 4.742 24.232 27.206 1.00 44.16 9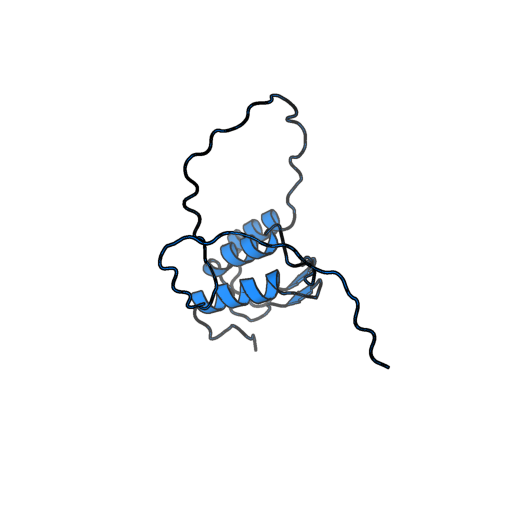6 PRO A O 1
ATOM 738 N N . PRO A 1 97 ? 4.235 22.728 25.628 1.00 43.94 97 PRO A N 1
ATOM 739 C CA . PRO A 1 97 ? 4.935 23.474 24.590 1.00 43.94 97 PRO A CA 1
ATOM 740 C C . PRO A 1 97 ? 4.092 24.652 24.074 1.00 43.94 97 PRO A C 1
ATOM 742 O O . PRO A 1 97 ? 2.929 24.515 23.693 1.00 43.94 97 PRO A O 1
ATOM 745 N N . SER A 1 98 ? 4.731 25.822 24.047 1.00 40.56 98 SER A N 1
ATOM 746 C CA . SER A 1 98 ? 4.243 27.076 23.461 1.00 40.56 98 SER A CA 1
ATOM 747 C C . SER A 1 98 ? 3.924 26.942 21.959 1.00 40.56 98 SER A C 1
ATOM 749 O O . SER A 1 98 ? 4.597 26.182 21.257 1.00 40.56 98 SER A O 1
ATOM 751 N N . PRO A 1 99 ? 2.950 27.699 21.414 1.00 51.38 99 PRO A N 1
ATOM 752 C CA . PRO A 1 99 ? 2.543 27.563 20.025 1.00 51.38 99 PRO A CA 1
ATOM 753 C C . PRO A 1 99 ? 3.471 28.389 19.132 1.00 51.38 99 PRO A C 1
ATOM 755 O O . PRO A 1 99 ? 3.379 29.614 19.081 1.00 51.38 99 PRO A O 1
ATOM 758 N N . SER A 1 100 ? 4.348 27.738 18.374 1.00 42.72 100 SER A N 1
ATOM 759 C CA . SER A 1 100 ? 4.915 28.387 17.193 1.00 42.72 100 SER A CA 1
ATOM 760 C C . SER A 1 100 ? 5.155 27.401 16.053 1.00 42.72 100 SER A C 1
ATOM 762 O O . SER A 1 100 ? 5.864 26.410 16.175 1.00 42.72 100 SER A O 1
ATOM 764 N N . SER A 1 101 ? 4.555 27.757 14.916 1.00 46.69 101 SER A N 1
ATOM 765 C CA . SER A 1 101 ? 4.902 27.321 13.564 1.00 46.69 101 SER A CA 1
ATOM 766 C C . SER A 1 101 ? 4.526 25.892 13.152 1.00 46.69 101 SER A C 1
ATOM 768 O O . SER A 1 101 ? 5.372 25.044 12.885 1.00 46.69 101 SER A O 1
ATOM 770 N N . VAL A 1 102 ? 3.226 25.668 12.946 1.00 48.28 102 VAL A N 1
ATOM 771 C CA . VAL A 1 102 ? 2.746 24.620 12.034 1.00 48.28 102 VAL A CA 1
ATOM 772 C C . VAL A 1 102 ? 2.360 25.292 10.713 1.00 48.28 102 VAL A C 1
ATOM 774 O O . VAL A 1 102 ? 1.218 25.699 10.524 1.00 48.28 102 VAL A O 1
ATOM 777 N N . ARG A 1 103 ? 3.302 25.413 9.764 1.00 50.81 103 ARG A N 1
ATOM 778 C CA . ARG A 1 103 ? 2.936 25.532 8.337 1.00 50.81 103 ARG A CA 1
ATOM 779 C C . ARG A 1 103 ? 2.497 24.152 7.853 1.00 50.81 103 ARG A C 1
ATOM 781 O O . ARG A 1 103 ? 3.239 23.441 7.183 1.00 50.81 103 ARG A O 1
ATOM 788 N N . GLY A 1 104 ? 1.296 23.764 8.264 1.00 39.34 104 GLY A N 1
ATOM 789 C CA . GLY A 1 104 ? 0.564 22.642 7.702 1.00 39.34 104 GLY A CA 1
ATOM 790 C C . GLY A 1 104 ? -0.180 23.123 6.466 1.00 39.34 104 GLY A C 1
ATOM 791 O O . GLY A 1 104 ? -0.842 24.154 6.502 1.00 39.34 104 GLY A O 1
ATOM 792 N N . LEU A 1 105 ? -0.040 22.387 5.368 1.00 48.00 105 LEU A N 1
ATOM 793 C CA . LEU A 1 105 ? -0.843 22.529 4.159 1.00 48.00 105 LEU A CA 1
ATOM 794 C C . LEU A 1 105 ? -2.322 22.302 4.518 1.00 48.00 105 LEU A C 1
ATOM 796 O O . LEU A 1 105 ? -2.809 21.173 4.501 1.00 48.00 105 LEU A O 1
ATOM 800 N N . GLN A 1 106 ? -3.007 23.376 4.900 1.00 44.84 106 GLN A N 1
ATOM 801 C CA . GLN A 1 106 ? -4.441 23.402 5.139 1.00 44.84 106 GLN A CA 1
ATOM 802 C C . GLN A 1 106 ? -5.128 23.500 3.777 1.00 44.84 106 GLN A C 1
ATOM 804 O O . GLN A 1 106 ? -5.131 24.544 3.130 1.00 44.84 106 GLN A O 1
ATOM 809 N N . TRP A 1 107 ? -5.639 22.371 3.300 1.00 49.81 107 TRP A N 1
ATOM 810 C CA . TRP A 1 107 ? -6.605 22.354 2.211 1.00 49.81 107 TRP A CA 1
ATOM 811 C C . TRP A 1 107 ? -7.973 22.675 2.830 1.00 49.81 107 TRP A C 1
ATOM 813 O O . TRP A 1 107 ? -8.486 21.901 3.636 1.00 49.81 107 TRP A O 1
ATOM 823 N N . GLU A 1 108 ? -8.521 23.842 2.503 1.00 51.72 108 GLU A N 1
ATOM 824 C CA . GLU A 1 108 ? -9.902 24.222 2.816 1.00 51.72 108 GLU A CA 1
ATOM 825 C C . GLU A 1 108 ? -10.778 23.872 1.598 1.00 51.72 108 GLU A C 1
ATOM 827 O O . GLU A 1 108 ? -10.494 24.361 0.499 1.00 51.72 108 GLU A O 1
ATOM 832 N N . PRO A 1 109 ? -11.843 23.064 1.733 1.00 45.97 109 PRO A N 1
ATOM 833 C CA . PRO A 1 109 ? -12.951 23.089 0.793 1.00 45.97 109 PRO A CA 1
ATOM 834 C C . PRO A 1 109 ? -14.006 24.099 1.247 1.00 45.97 109 PRO A C 1
ATOM 836 O O . PRO A 1 109 ? -14.457 24.025 2.384 1.00 45.97 109 PRO A O 1
ATOM 839 N N . ALA A 1 110 ? -14.451 24.956 0.328 1.00 42.19 110 ALA A N 1
ATOM 840 C CA . ALA A 1 110 ? -15.857 25.313 0.058 1.00 42.19 110 ALA A CA 1
ATOM 841 C C . ALA A 1 110 ? -15.875 26.656 -0.6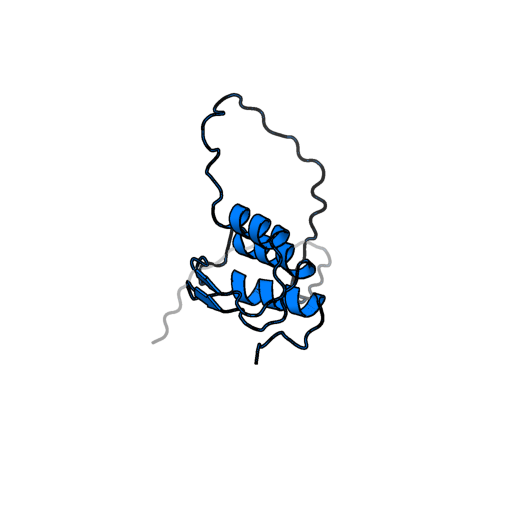94 1.00 42.19 110 ALA A C 1
ATOM 843 O O . ALA A 1 110 ? -15.234 27.618 -0.291 1.00 42.19 110 ALA A O 1
ATOM 844 N N . CYS A 1 111 ? -16.419 26.714 -1.910 1.00 36.41 111 CYS A N 1
ATOM 845 C CA . CYS A 1 111 ? -17.858 26.863 -2.173 1.00 36.41 111 CYS A CA 1
ATOM 846 C C . CYS A 1 111 ? -18.437 28.067 -1.426 1.00 36.41 111 CYS A C 1
ATOM 848 O O . CYS A 1 111 ? -18.479 28.098 -0.203 1.00 36.41 111 CYS A O 1
ATOM 850 N N . GLY A 1 112 ? -18.805 29.081 -2.206 1.00 45.41 112 GLY A N 1
ATOM 851 C CA . GLY A 1 112 ? -19.072 30.412 -1.701 1.00 45.41 112 GLY A CA 1
ATOM 852 C C . GLY A 1 112 ? -20.402 30.563 -0.989 1.00 45.41 112 GLY A C 1
ATOM 853 O O . GLY A 1 112 ? -21.350 29.833 -1.242 1.00 45.41 112 GLY A O 1
ATOM 854 N N . GLU A 1 113 ? -20.473 31.635 -0.218 1.00 41.25 113 GLU A N 1
ATOM 855 C CA . GLU A 1 113 ? -21.708 32.345 0.051 1.00 41.25 113 GLU A CA 1
ATOM 856 C C . GLU A 1 113 ? -21.409 33.837 -0.039 1.00 41.25 113 GLU A C 1
ATOM 858 O O . GLU A 1 113 ? -20.519 34.383 0.615 1.00 41.25 113 GLU A O 1
ATOM 863 N N . ALA A 1 114 ? -22.141 34.493 -0.932 1.00 46.31 114 ALA A N 1
ATOM 864 C CA . ALA A 1 114 ? -22.247 35.930 -0.944 1.00 46.31 114 ALA A CA 1
ATOM 865 C C . ALA A 1 114 ? -22.974 36.355 0.330 1.00 46.31 114 ALA A C 1
ATOM 867 O O . ALA A 1 114 ? -24.097 35.919 0.561 1.00 46.31 114 ALA A O 1
ATOM 868 N N . SER A 1 115 ? -22.394 37.263 1.107 1.00 42.56 115 SER A N 1
ATOM 869 C CA . SER A 1 115 ? -23.193 38.199 1.892 1.00 42.56 115 SER A CA 1
ATOM 870 C C . SER A 1 115 ? -22.414 39.465 2.198 1.00 42.56 115 SER A C 1
ATOM 872 O O . SER A 1 115 ? -21.353 39.477 2.817 1.00 42.56 115 SER A O 1
ATOM 874 N N . ARG A 1 116 ? -22.998 40.546 1.689 1.00 53.09 116 ARG A N 1
ATOM 875 C CA . ARG A 1 116 ? -22.741 41.935 2.033 1.00 53.09 116 ARG A CA 1
ATOM 876 C C . ARG A 1 116 ? -22.953 42.108 3.536 1.00 53.09 116 ARG A C 1
ATOM 878 O O . ARG A 1 116 ? -23.927 41.590 4.069 1.00 53.09 116 ARG A O 1
ATOM 885 N N . SER A 1 117 ? -22.131 42.921 4.183 1.00 39.66 117 SER A N 1
ATOM 886 C CA . SER A 1 117 ? -22.536 43.551 5.436 1.00 39.66 117 SER A CA 1
ATOM 887 C C . SER A 1 117 ? -22.007 44.977 5.466 1.00 39.66 117 SER A C 1
ATOM 889 O O . SER A 1 117 ? -20.842 45.239 5.764 1.00 39.66 117 SER A O 1
ATOM 891 N N . SER A 1 118 ? -22.887 45.885 5.046 1.00 41.09 118 SER A N 1
ATOM 892 C CA . SER A 1 118 ? -22.821 47.300 5.388 1.00 41.09 118 SER A CA 1
ATOM 893 C C . SER A 1 118 ? -23.358 47.490 6.806 1.00 41.09 118 SER A C 1
ATOM 895 O O . SER A 1 118 ? -24.222 46.749 7.265 1.00 41.09 118 SER A O 1
ATOM 897 N N . ARG A 1 119 ? -22.806 48.505 7.463 1.00 45.25 119 ARG A N 1
ATOM 898 C CA . ARG A 1 119 ? -23.065 48.969 8.826 1.00 45.25 119 ARG A CA 1
ATOM 899 C C . ARG A 1 119 ? -24.536 49.253 9.173 1.00 45.25 119 ARG A C 1
ATOM 901 O O . ARG A 1 119 ? -25.344 49.558 8.305 1.00 45.25 119 ARG A O 1
ATOM 908 N N . ASP A 1 120 ? -24.702 49.333 10.495 1.00 40.53 120 ASP A N 1
ATOM 909 C CA . ASP A 1 120 ? -25.633 50.137 11.299 1.00 40.53 120 ASP A CA 1
ATOM 910 C C . ASP A 1 120 ? -26.935 49.498 11.803 1.00 40.53 120 ASP A C 1
ATOM 912 O O . ASP A 1 120 ? -27.891 49.284 11.071 1.00 40.53 120 ASP A O 1
ATOM 916 N N . GLY A 1 121 ? -26.939 49.268 13.125 1.00 40.25 121 GLY A N 1
ATOM 917 C CA . GLY A 1 121 ? -27.787 50.000 14.071 1.00 40.25 121 GLY A CA 1
ATOM 918 C C . GLY A 1 121 ? -29.297 49.786 13.991 1.00 40.25 121 GLY A C 1
ATOM 919 O O . GLY A 1 121 ? -29.959 50.312 13.105 1.00 40.25 121 GLY A O 1
ATOM 920 N N . GLY A 1 122 ? -29.880 49.148 15.010 1.00 35.19 122 GLY A N 1
ATOM 921 C CA . GLY A 1 122 ? -31.334 49.161 15.167 1.00 35.19 122 GLY A CA 1
ATOM 922 C C . GLY A 1 122 ? -31.860 48.305 16.311 1.00 35.19 122 GLY A C 1
ATOM 923 O O . GLY A 1 122 ? -31.713 47.094 16.312 1.00 35.19 122 GLY A O 1
ATOM 924 N N . SER A 1 123 ? -32.467 48.987 17.274 1.00 39.72 123 SER A N 1
ATOM 925 C CA . SER A 1 123 ? -33.097 48.532 18.514 1.00 39.72 123 SER A CA 1
ATOM 926 C C . SER A 1 123 ? -34.214 47.474 18.381 1.00 39.72 123 SER A C 1
ATOM 928 O O . SER A 1 123 ? -34.965 47.481 17.413 1.00 39.72 123 SER A O 1
ATOM 930 N N . ALA A 1 124 ? -34.369 46.703 19.467 1.00 46.81 124 ALA A N 1
ATOM 931 C CA . ALA A 1 124 ? -35.598 46.136 20.048 1.00 46.81 124 ALA A CA 1
ATOM 932 C C . ALA A 1 124 ? -36.481 45.167 19.232 1.00 46.81 124 ALA A C 1
ATOM 934 O O . ALA A 1 124 ? -37.169 45.567 18.297 1.00 46.81 124 ALA A O 1
ATOM 935 N N . SER A 1 125 ? -36.633 43.939 19.751 1.00 46.41 125 SER A N 1
ATOM 936 C CA . SER A 1 125 ? -37.883 43.392 20.339 1.00 46.41 125 SER A CA 1
ATOM 937 C C . SER A 1 125 ? -37.872 41.856 20.279 1.00 46.41 125 SER A C 1
ATOM 939 O O . SER A 1 125 ? -37.805 41.284 19.195 1.00 46.41 125 SER A O 1
ATOM 941 N N . GLU A 1 126 ? -37.988 41.178 21.426 1.00 56.81 126 GLU A N 1
ATOM 942 C CA . GLU A 1 126 ? -38.571 39.826 21.456 1.00 56.81 126 GLU A CA 1
ATOM 943 C C . GLU A 1 126 ? -40.048 39.929 21.050 1.00 56.81 126 GLU A C 1
ATOM 945 O O . GLU A 1 126 ? -40.714 40.905 21.414 1.00 56.81 126 GLU A O 1
ATOM 950 N N . PRO A 1 127 ? -40.578 38.954 20.295 1.00 52.12 127 PRO A N 1
ATOM 951 C CA . PRO A 1 127 ? -41.603 38.120 20.927 1.00 52.12 127 PRO A CA 1
ATOM 952 C C . PRO A 1 127 ? -41.690 36.678 20.388 1.00 52.12 127 PRO A C 1
ATOM 954 O O . PRO A 1 127 ? -41.381 36.392 19.237 1.00 52.12 127 PRO A O 1
ATOM 957 N N . GLY A 1 128 ? -42.308 35.815 21.198 1.00 45.84 128 GLY A N 1
ATOM 958 C CA . GLY A 1 128 ? -43.434 35.021 20.695 1.00 45.84 128 GLY A CA 1
ATOM 959 C C . GLY A 1 128 ? -43.164 33.558 20.350 1.00 45.84 128 GLY A C 1
ATOM 960 O O . GLY A 1 128 ? -42.766 33.212 19.246 1.00 45.84 128 GLY A O 1
ATOM 961 N N . VAL A 1 129 ? -43.517 32.694 21.298 1.00 54.00 129 VAL A N 1
ATOM 962 C CA . VAL A 1 129 ? -43.806 31.261 21.140 1.00 54.00 129 VAL A CA 1
ATOM 963 C C . VAL A 1 129 ? -44.875 31.040 20.052 1.00 54.00 129 VAL A C 1
ATOM 965 O O . VAL A 1 129 ? -45.803 31.839 19.960 1.00 54.00 129 VAL A 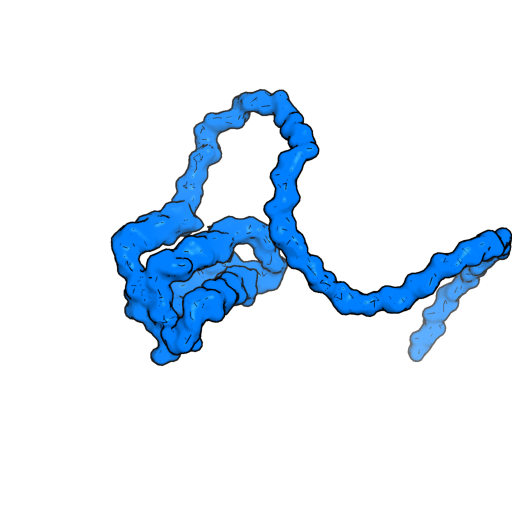O 1
ATOM 968 N N . THR A 1 130 ? -44.812 29.946 19.282 1.00 52.28 130 THR A N 1
ATOM 969 C CA . THR A 1 130 ? -45.898 28.938 19.150 1.00 52.28 130 THR A CA 1
ATOM 970 C C . THR A 1 130 ? -45.549 27.834 18.149 1.00 52.28 130 THR A C 1
ATOM 972 O O . THR A 1 130 ? -45.065 28.072 17.047 1.00 52.28 130 THR A O 1
ATOM 975 N N . SER A 1 131 ? -45.796 26.603 18.592 1.00 54.03 131 SER A N 1
ATOM 976 C CA . SER A 1 131 ? -45.732 25.348 17.850 1.00 54.03 131 SER A CA 1
ATOM 977 C C . SER A 1 131 ? -46.650 25.347 16.624 1.00 54.03 131 SER A C 1
ATOM 979 O O . SER A 1 131 ? -47.745 25.905 16.683 1.00 54.03 131 SER A O 1
ATOM 981 N N . LEU A 1 132 ? -46.257 24.633 15.564 1.00 59.69 132 LEU A N 1
ATOM 982 C CA . LEU A 1 132 ? -47.164 24.250 14.483 1.00 59.69 132 LEU A CA 1
ATOM 983 C C . LEU A 1 132 ? -47.110 22.731 14.281 1.00 59.69 132 LEU A C 1
ATOM 985 O O . LEU A 1 132 ? -46.098 22.183 13.850 1.00 59.69 132 LEU A O 1
ATOM 989 N N . ASP A 1 133 ? -48.212 22.087 14.644 1.00 51.47 133 ASP A N 1
ATOM 990 C CA . ASP A 1 133 ? -48.569 20.703 14.346 1.00 51.47 133 ASP A CA 1
ATOM 991 C C . ASP A 1 133 ? -49.376 20.723 13.035 1.00 51.47 133 ASP A C 1
ATOM 993 O O . ASP A 1 133 ? -50.252 21.582 12.880 1.00 51.47 133 ASP A O 1
ATOM 997 N N . VAL A 1 134 ? -49.072 19.847 12.074 1.00 52.75 134 VAL A N 1
ATOM 998 C CA . VAL A 1 134 ? -49.895 19.672 10.867 1.00 52.75 134 VAL A CA 1
ATOM 999 C C . VAL A 1 134 ? -50.052 18.181 10.595 1.00 52.75 134 VAL A C 1
ATOM 1001 O O . VAL A 1 134 ? -49.068 17.447 10.501 1.00 52.75 134 VAL A O 1
ATOM 1004 N N . SER A 1 135 ? -51.328 17.807 10.521 1.00 60.12 135 SER A N 1
ATOM 1005 C CA . SER A 1 135 ? -51.935 16.478 10.423 1.00 60.12 135 SER A CA 1
ATOM 1006 C C . SER A 1 135 ? -51.536 15.649 9.208 1.00 60.12 135 SER A C 1
ATOM 1008 O O . SER A 1 135 ? -51.232 16.242 8.149 1.00 60.12 135 SER A O 1
#

Organism: NCBI:txid311494

Radius of gyration: 24.9 Å; chains: 1; bounding box: 66×60×50 Å